Protein AF-A0A8J7YSJ6-F1 (afdb_monomer_lite)

Radius of gyration: 14.39 Å; chains: 1; bounding box: 38×27×33 Å

Secondary structure (DSSP, 8-state):
---------SS-HHHHHHHHH-HHHHHHTSTTEEEEEE-TT--EEEEEEE-SGGG-EEEEEEEEEEEEETTTEEEEEEEEEEEE-

Structure (mmCIF, N/CA/C/O backbone):
data_AF-A0A8J7YSJ6-F1
#
_entry.id   AF-A0A8J7YSJ6-F1
#
loop_
_atom_site.group_PDB
_atom_site.id
_atom_site.type_symbol
_atom_site.label_atom_id
_atom_site.label_alt_id
_atom_site.label_comp_id
_atom_site.label_asym_id
_atom_site.label_entity_id
_atom_site.label_seq_id
_atom_site.pdbx_PDB_ins_code
_atom_site.Cartn_x
_atom_site.Cartn_y
_atom_site.Cartn_z
_atom_site.occupancy
_atom_site.B_iso_or_equiv
_atom_site.auth_seq_id
_atom_site.auth_comp_id
_atom_site.auth_asym_id
_atom_site.auth_atom_id
_atom_site.pdbx_PDB_model_num
ATOM 1 N N . MET A 1 1 ? 6.810 17.006 -4.239 1.00 76.75 1 MET A N 1
ATOM 2 C CA . MET A 1 1 ? 5.541 16.982 -5.007 1.00 76.75 1 MET A CA 1
ATOM 3 C C . MET A 1 1 ? 4.432 16.544 -4.062 1.00 76.75 1 MET A C 1
ATOM 5 O O . MET A 1 1 ? 4.723 15.757 -3.171 1.00 76.75 1 MET A O 1
ATOM 9 N N . LYS A 1 2 ? 3.207 17.057 -4.213 1.00 91.25 2 LYS A N 1
ATOM 10 C CA . LYS A 1 2 ? 2.039 16.638 -3.422 1.00 91.25 2 LYS A CA 1
ATOM 11 C C . LYS A 1 2 ? 0.939 16.216 -4.390 1.00 91.25 2 LYS A C 1
ATOM 13 O O . LYS A 1 2 ? 0.584 17.002 -5.261 1.00 91.25 2 LYS A O 1
ATOM 18 N N . PHE A 1 3 ? 0.433 14.999 -4.227 1.00 93.50 3 PHE A N 1
ATOM 19 C CA . PHE A 1 3 ? -0.699 14.472 -4.984 1.00 93.50 3 PHE A CA 1
ATOM 20 C C . PHE A 1 3 ? -1.852 14.212 -4.020 1.00 93.50 3 PHE A C 1
ATOM 22 O O . PHE A 1 3 ? -1.632 13.751 -2.901 1.00 93.50 3 PHE A O 1
ATOM 29 N N . THR A 1 4 ? -3.066 14.536 -4.447 1.00 95.38 4 THR A N 1
ATOM 30 C CA . THR A 1 4 ? -4.306 14.284 -3.708 1.00 95.38 4 THR A CA 1
ATOM 31 C C . THR A 1 4 ? -5.332 13.741 -4.684 1.00 95.38 4 THR A C 1
ATOM 33 O O . THR A 1 4 ? -5.431 14.245 -5.803 1.00 95.38 4 THR A O 1
ATOM 36 N N . GLY A 1 5 ? -6.087 12.734 -4.268 1.00 95.56 5 GLY A N 1
ATOM 37 C CA . GLY A 1 5 ? -7.121 12.118 -5.084 1.00 95.56 5 GLY A CA 1
ATOM 38 C C . GLY A 1 5 ? -8.093 11.335 -4.218 1.00 95.56 5 GLY A C 1
ATOM 39 O O . GLY A 1 5 ? -7.790 11.013 -3.071 1.00 95.56 5 GLY A O 1
ATOM 40 N N . GLU A 1 6 ? -9.249 11.049 -4.793 1.00 96.19 6 GLU A N 1
ATOM 41 C CA . GLU A 1 6 ? -10.329 10.296 -4.175 1.00 96.19 6 GLU A CA 1
ATOM 42 C C . GLU A 1 6 ? -11.022 9.476 -5.261 1.00 96.19 6 GLU A C 1
ATOM 44 O O . GLU A 1 6 ? -11.075 9.886 -6.424 1.00 96.19 6 GLU A O 1
ATOM 49 N N . PHE A 1 7 ? -11.517 8.301 -4.886 1.00 96.44 7 PHE A N 1
ATOM 50 C CA . PHE A 1 7 ? -12.356 7.474 -5.737 1.00 96.44 7 PHE A CA 1
ATOM 51 C C . PHE A 1 7 ? -13.316 6.654 -4.876 1.00 96.44 7 PHE A C 1
ATOM 53 O O . PHE A 1 7 ? -13.001 6.297 -3.741 1.00 96.44 7 PHE A O 1
ATOM 60 N N . GLU A 1 8 ? -14.479 6.339 -5.434 1.00 96.75 8 GLU A N 1
ATOM 61 C CA . GLU A 1 8 ? -15.494 5.533 -4.762 1.00 96.75 8 GLU A CA 1
ATOM 62 C C . GLU A 1 8 ? -15.320 4.043 -5.073 1.00 96.75 8 GLU A C 1
ATOM 64 O O . GLU A 1 8 ? -14.940 3.644 -6.178 1.00 96.75 8 GLU A O 1
ATOM 69 N N . VAL A 1 9 ? -15.650 3.201 -4.095 1.00 96.31 9 VAL A N 1
ATOM 70 C CA . VAL A 1 9 ? -15.656 1.741 -4.225 1.00 96.31 9 VAL A CA 1
ATOM 71 C C . VAL A 1 9 ? -16.959 1.167 -3.690 1.00 96.31 9 VAL A C 1
ATOM 73 O O . VAL A 1 9 ? -17.612 1.752 -2.834 1.00 96.31 9 VAL A O 1
ATOM 76 N N . LYS A 1 10 ? -17.337 -0.015 -4.187 1.00 97.62 10 LYS A N 1
ATOM 77 C CA . LYS A 1 10 ? -18.569 -0.701 -3.763 1.00 97.62 10 LYS A CA 1
ATOM 78 C C . LYS A 1 10 ? -18.440 -1.437 -2.422 1.00 97.62 10 LYS A C 1
ATOM 80 O O . LYS A 1 10 ? -19.455 -1.830 -1.859 1.00 97.62 10 LYS A O 1
ATOM 85 N N . ALA A 1 11 ? -17.215 -1.697 -1.964 1.00 97.12 11 ALA A N 1
ATOM 86 C CA . ALA A 1 11 ? -16.953 -2.417 -0.720 1.00 97.12 11 ALA A CA 1
ATOM 87 C C . ALA A 1 11 ? -17.203 -1.525 0.506 1.00 97.12 11 ALA A C 1
ATOM 89 O O . ALA A 1 11 ? -17.068 -0.306 0.429 1.00 97.12 11 ALA A O 1
ATOM 90 N N . ASP A 1 12 ? -17.540 -2.132 1.646 1.00 97.00 12 ASP A N 1
ATOM 91 C CA . ASP A 1 12 ? -17.720 -1.393 2.894 1.00 97.00 12 ASP A CA 1
ATOM 92 C C . ASP A 1 12 ? -16.382 -0.876 3.454 1.00 97.00 12 ASP A C 1
ATOM 94 O O . ASP A 1 12 ? -15.316 -1.447 3.214 1.00 97.00 12 ASP A O 1
ATOM 98 N N . ALA A 1 13 ? -16.443 0.195 4.250 1.00 95.25 13 ALA A N 1
ATOM 99 C CA . ALA A 1 13 ? -15.256 0.862 4.786 1.00 95.25 13 ALA A CA 1
ATOM 100 C C . ALA A 1 13 ? -14.359 -0.052 5.642 1.00 95.25 13 ALA A C 1
ATOM 102 O O . ALA A 1 13 ? -13.152 0.169 5.694 1.00 95.25 13 ALA A O 1
ATOM 103 N N . GLY A 1 14 ? -14.920 -1.070 6.307 1.00 96.38 14 GLY A N 1
ATOM 104 C CA . GLY A 1 14 ? -14.142 -2.044 7.073 1.00 96.38 14 GLY A CA 1
ATOM 105 C C . GLY A 1 14 ? -13.312 -2.929 6.159 1.00 96.38 14 GLY A C 1
ATOM 106 O O . GLY A 1 14 ? -12.093 -2.966 6.292 1.00 96.38 14 GLY A O 1
ATOM 107 N N . SER A 1 15 ? -13.956 -3.542 5.168 1.00 95.50 15 SER A N 1
ATOM 108 C CA . SER A 1 15 ? -13.270 -4.372 4.174 1.00 95.50 15 SER A CA 1
ATOM 109 C C . SER A 1 15 ? -12.193 -3.596 3.408 1.00 95.50 15 SER A C 1
ATOM 111 O O . SER A 1 15 ? -11.107 -4.119 3.160 1.00 95.50 15 SER A O 1
ATOM 113 N N . VAL A 1 16 ? -12.469 -2.337 3.051 1.00 95.38 16 VAL A N 1
ATOM 114 C CA . VAL A 1 16 ? -11.491 -1.457 2.389 1.00 95.38 16 VAL A CA 1
ATOM 115 C C . VAL A 1 16 ? -10.312 -1.165 3.313 1.00 95.38 16 VAL A C 1
ATOM 117 O O . VAL A 1 16 ? -9.161 -1.272 2.893 1.00 95.38 16 VAL A O 1
ATOM 120 N N . PHE A 1 17 ? -10.583 -0.824 4.573 1.00 95.75 17 PHE A N 1
ATOM 121 C CA . PHE A 1 17 ? -9.546 -0.535 5.554 1.00 95.75 17 PHE A CA 1
ATOM 122 C C . PHE A 1 17 ? -8.643 -1.744 5.812 1.00 95.75 17 PHE A C 1
ATOM 124 O O . PHE A 1 17 ? -7.420 -1.616 5.763 1.00 95.75 17 PHE A O 1
ATOM 131 N N . ASP A 1 18 ? -9.225 -2.920 6.037 1.00 95.25 18 ASP A N 1
ATOM 132 C CA . ASP A 1 18 ? -8.476 -4.156 6.270 1.00 95.25 18 ASP A CA 1
ATOM 133 C C . ASP A 1 18 ? -7.619 -4.510 5.048 1.00 95.25 18 ASP A C 1
ATOM 135 O O . ASP A 1 18 ? -6.456 -4.884 5.186 1.00 95.25 18 ASP A O 1
ATOM 139 N N . PHE A 1 19 ? -8.148 -4.309 3.836 1.00 93.94 19 PHE A N 1
ATOM 140 C CA . PHE A 1 19 ? -7.398 -4.522 2.601 1.00 93.94 19 PHE A CA 1
ATOM 141 C C . PHE A 1 19 ? -6.199 -3.571 2.466 1.00 93.94 19 PHE A C 1
ATOM 143 O O . PHE A 1 19 ? -5.095 -4.020 2.164 1.00 93.94 19 PHE A O 1
ATOM 150 N N . LEU A 1 20 ? -6.403 -2.270 2.700 1.00 92.56 20 LEU A N 1
ATOM 151 C CA . LEU A 1 20 ? -5.363 -1.245 2.555 1.00 92.56 20 LEU A CA 1
ATOM 152 C C . LEU A 1 20 ? -4.328 -1.258 3.692 1.00 92.56 20 LEU A C 1
ATOM 154 O O . LEU A 1 20 ? -3.247 -0.688 3.549 1.00 92.56 20 LEU A O 1
ATOM 158 N N . THR A 1 21 ? -4.646 -1.884 4.828 1.00 93.69 21 THR A N 1
ATOM 159 C CA . THR A 1 21 ? -3.754 -1.963 5.998 1.00 93.69 21 THR A CA 1
ATOM 160 C C . THR A 1 21 ? -3.088 -3.327 6.193 1.00 93.69 21 THR A C 1
ATOM 162 O O . THR A 1 21 ? -2.297 -3.506 7.129 1.00 93.69 21 THR A O 1
ATOM 165 N N . ASP A 1 22 ? -3.347 -4.271 5.289 1.00 92.06 22 ASP A N 1
ATOM 166 C CA . ASP A 1 22 ? -2.657 -5.553 5.200 1.00 92.06 22 ASP A CA 1
ATOM 167 C C . ASP A 1 22 ? -1.408 -5.421 4.317 1.00 92.06 22 ASP A C 1
ATOM 169 O O . ASP A 1 22 ? -1.464 -5.063 3.137 1.00 92.06 22 ASP A O 1
ATOM 173 N N . ALA A 1 23 ? -0.252 -5.720 4.906 1.00 90.19 23 ALA A N 1
ATOM 174 C CA . ALA A 1 23 ? 1.039 -5.550 4.256 1.00 90.19 23 ALA A CA 1
ATOM 175 C C . ALA A 1 23 ? 1.226 -6.463 3.032 1.00 90.19 23 ALA A C 1
ATOM 177 O O . ALA A 1 23 ? 1.821 -6.044 2.037 1.00 90.19 23 ALA A O 1
ATOM 178 N N . HIS A 1 24 ? 0.700 -7.690 3.076 1.00 89.25 24 HIS A N 1
ATOM 179 C CA . HIS A 1 24 ? 0.809 -8.635 1.968 1.00 89.25 24 HIS A CA 1
ATOM 180 C C . HIS A 1 24 ? -0.088 -8.222 0.800 1.00 89.25 24 HIS A C 1
ATOM 182 O O . HIS A 1 24 ? 0.356 -8.226 -0.350 1.00 89.25 24 HIS A O 1
ATOM 188 N N . ARG A 1 25 ? -1.326 -7.804 1.089 1.00 91.38 25 ARG A N 1
ATOM 189 C CA . ARG A 1 25 ? -2.265 -7.301 0.077 1.00 91.38 25 ARG A CA 1
ATOM 190 C C . ARG A 1 25 ? -1.724 -6.051 -0.596 1.00 91.38 25 ARG A C 1
ATOM 192 O O . ARG A 1 25 ? -1.648 -6.022 -1.821 1.00 91.38 25 ARG A O 1
ATOM 199 N N . MET A 1 26 ? -1.268 -5.069 0.178 1.00 88.19 26 MET A N 1
ATOM 200 C CA . MET A 1 26 ? -0.703 -3.833 -0.369 1.00 88.19 26 MET A CA 1
ATOM 201 C C . MET A 1 26 ? 0.492 -4.085 -1.282 1.00 88.19 26 MET A C 1
ATOM 203 O O . MET A 1 26 ? 0.588 -3.500 -2.358 1.00 88.19 26 MET A O 1
ATOM 207 N N . ALA A 1 27 ? 1.396 -4.974 -0.884 1.00 85.50 27 ALA A N 1
ATOM 208 C CA . ALA A 1 27 ? 2.581 -5.248 -1.675 1.00 85.50 27 ALA A CA 1
ATOM 209 C C . ALA A 1 27 ? 2.276 -5.994 -2.988 1.00 85.50 27 ALA A C 1
ATOM 211 O O . ALA A 1 27 ? 2.962 -5.768 -3.981 1.00 85.50 27 ALA A O 1
ATOM 212 N N . SER A 1 28 ? 1.210 -6.804 -3.032 1.00 86.94 28 SER A N 1
ATOM 213 C CA . SER A 1 28 ? 0.751 -7.469 -4.265 1.00 86.94 28 SER A CA 1
ATOM 214 C C . SER A 1 28 ? 0.219 -6.517 -5.343 1.00 86.94 28 SER A C 1
ATOM 216 O O . SER A 1 28 ? 0.099 -6.909 -6.501 1.00 86.94 28 SER A O 1
ATOM 218 N N . LEU A 1 29 ? -0.088 -5.267 -4.982 1.00 88.62 29 LEU A N 1
ATOM 219 C CA . LEU A 1 29 ? -0.539 -4.244 -5.930 1.00 88.62 29 LEU A CA 1
ATOM 220 C C . LEU A 1 29 ? 0.617 -3.619 -6.714 1.00 88.62 29 LEU A C 1
ATOM 222 O O . LEU A 1 29 ? 0.381 -2.901 -7.686 1.00 88.62 29 LEU A O 1
ATOM 226 N N . VAL A 1 30 ? 1.858 -3.831 -6.272 1.00 87.00 30 VAL A N 1
ATOM 227 C CA . VAL A 1 30 ? 3.022 -3.208 -6.890 1.00 87.00 30 VAL A CA 1
ATOM 228 C C . VAL A 1 30 ? 3.400 -4.000 -8.147 1.00 87.00 30 VAL A C 1
ATOM 230 O O . VAL A 1 30 ? 3.637 -5.206 -8.060 1.00 87.00 30 VAL A O 1
ATOM 233 N N . PRO A 1 31 ? 3.448 -3.361 -9.328 1.00 84.50 31 PRO A N 1
ATOM 234 C CA . PRO A 1 31 ? 3.823 -4.038 -10.563 1.00 84.50 31 PRO A CA 1
ATOM 235 C C . PRO A 1 31 ? 5.322 -4.360 -10.583 1.00 84.50 31 PRO A C 1
ATOM 237 O O . PRO A 1 31 ? 6.113 -3.678 -9.936 1.00 84.50 31 PRO A O 1
ATOM 240 N N . ASP A 1 32 ? 5.713 -5.372 -11.364 1.00 89.69 32 ASP A N 1
ATOM 241 C CA . ASP A 1 32 ? 7.116 -5.692 -11.680 1.00 89.69 32 ASP A CA 1
ATOM 242 C C . ASP A 1 32 ? 8.032 -5.882 -10.450 1.00 89.69 32 ASP A C 1
ATOM 244 O O . ASP A 1 32 ? 9.214 -5.511 -10.445 1.00 89.69 32 ASP A O 1
ATOM 248 N N . VAL A 1 33 ? 7.475 -6.466 -9.386 1.00 91.44 33 VAL A N 1
ATOM 249 C CA . VAL A 1 33 ? 8.202 -6.845 -8.169 1.00 91.44 33 VAL A CA 1
ATOM 250 C C . VAL A 1 33 ? 9.109 -8.037 -8.469 1.00 91.44 33 VAL A C 1
ATOM 252 O O . VAL A 1 33 ? 8.653 -9.104 -8.868 1.00 91.44 33 VAL A O 1
ATOM 255 N N . GLU A 1 34 ? 10.407 -7.865 -8.244 1.00 91.75 34 GLU A N 1
ATOM 256 C CA . GLU A 1 34 ? 11.405 -8.926 -8.410 1.00 91.75 34 GLU A CA 1
ATOM 257 C C . GLU A 1 34 ? 11.662 -9.687 -7.107 1.00 91.75 34 GLU A C 1
ATOM 259 O O . GLU A 1 34 ? 11.998 -10.868 -7.136 1.00 91.75 34 GLU A O 1
ATOM 264 N N . ASN A 1 35 ? 11.540 -9.008 -5.964 1.00 91.38 35 ASN A N 1
ATOM 265 C CA . ASN A 1 35 ? 11.614 -9.627 -4.645 1.00 91.38 35 ASN A CA 1
ATOM 266 C C . ASN A 1 35 ? 10.783 -8.831 -3.637 1.00 91.38 35 ASN A C 1
ATOM 268 O O . ASN A 1 35 ? 10.692 -7.605 -3.741 1.00 91.38 35 ASN A O 1
ATOM 272 N N . MET A 1 36 ? 10.226 -9.520 -2.646 1.00 92.00 36 MET A N 1
ATOM 273 C CA . MET A 1 36 ? 9.414 -8.935 -1.589 1.00 92.00 36 MET A CA 1
ATOM 274 C C . MET A 1 36 ? 9.579 -9.714 -0.287 1.00 92.00 36 MET A C 1
ATOM 276 O O . MET A 1 36 ? 9.537 -10.940 -0.265 1.00 92.00 36 MET A O 1
ATOM 280 N N . GLU A 1 37 ? 9.685 -8.973 0.807 1.00 93.94 37 GLU A N 1
ATOM 281 C CA . GLU A 1 37 ? 9.696 -9.476 2.172 1.00 93.94 37 GLU A CA 1
ATOM 282 C C . GLU A 1 37 ? 8.743 -8.621 3.015 1.00 93.94 37 GLU A C 1
ATOM 284 O O . GLU A 1 37 ? 8.756 -7.389 2.928 1.00 93.94 37 GLU A O 1
ATOM 289 N N . VAL A 1 38 ? 7.926 -9.273 3.839 1.00 92.38 38 VAL A N 1
ATOM 290 C CA . VAL A 1 38 ? 7.180 -8.618 4.919 1.00 92.38 38 VAL A CA 1
ATOM 291 C C . VAL A 1 38 ? 7.785 -9.107 6.221 1.00 92.38 38 VAL A C 1
ATOM 293 O O . VAL A 1 38 ? 7.830 -10.310 6.467 1.00 92.38 38 VAL A O 1
ATOM 296 N N . THR A 1 39 ? 8.292 -8.186 7.033 1.00 89.75 39 THR A N 1
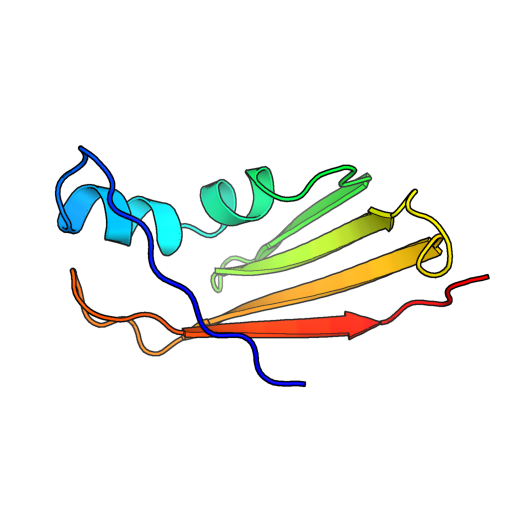ATOM 297 C CA . THR A 1 39 ? 8.863 -8.530 8.336 1.00 89.75 39 THR A CA 1
ATOM 298 C C . THR A 1 39 ? 7.754 -8.868 9.330 1.00 89.75 39 THR A C 1
ATOM 300 O O . THR A 1 39 ? 6.607 -8.453 9.168 1.00 89.75 39 THR A O 1
ATOM 303 N N . GLU A 1 40 ? 8.103 -9.533 10.431 1.00 85.69 40 GLU A N 1
ATOM 304 C CA . GLU A 1 40 ? 7.161 -9.791 11.533 1.00 85.69 40 GLU A CA 1
ATOM 305 C C . GLU A 1 40 ? 6.545 -8.503 12.108 1.00 85.69 40 GLU A C 1
ATOM 307 O O . GLU A 1 40 ? 5.408 -8.497 12.569 1.00 85.69 40 GLU A O 1
ATOM 312 N N . SER A 1 41 ? 7.274 -7.384 12.035 1.00 85.25 41 SER A N 1
ATOM 313 C CA . SER A 1 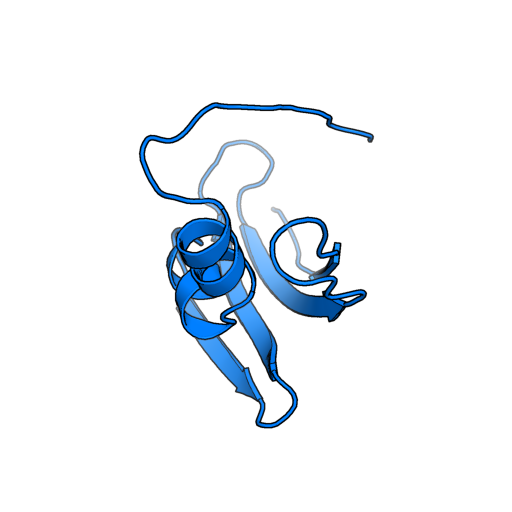41 ? 6.792 -6.062 12.452 1.00 85.25 41 SER A CA 1
ATOM 314 C C . SER A 1 41 ? 5.852 -5.392 11.440 1.00 85.25 41 SER A C 1
ATOM 316 O O . SER A 1 41 ? 5.408 -4.270 11.680 1.00 85.25 41 SER A O 1
ATOM 318 N N . GLY A 1 42 ? 5.575 -6.037 10.302 1.00 85.38 42 GLY A N 1
ATOM 319 C CA . GLY A 1 42 ? 4.742 -5.504 9.225 1.00 85.38 42 GLY A CA 1
ATOM 320 C C . GLY A 1 42 ? 5.445 -4.491 8.318 1.00 85.38 42 GLY A C 1
ATOM 321 O O . GLY A 1 42 ? 4.763 -3.754 7.602 1.00 85.38 42 GLY A O 1
ATOM 322 N N . ASP A 1 43 ? 6.782 -4.430 8.335 1.00 92.06 43 ASP A N 1
ATOM 323 C CA . ASP A 1 43 ? 7.534 -3.614 7.379 1.00 92.06 43 ASP A CA 1
ATOM 324 C C . ASP A 1 43 ? 7.621 -4.345 6.046 1.00 92.06 43 ASP A C 1
ATOM 326 O O . ASP A 1 43 ? 7.968 -5.523 5.990 1.00 92.06 43 ASP A O 1
ATOM 330 N N . ILE A 1 44 ? 7.368 -3.624 4.961 1.00 94.44 44 ILE A N 1
ATOM 331 C CA . ILE A 1 44 ? 7.426 -4.168 3.610 1.00 94.44 44 ILE A CA 1
ATOM 332 C C . ILE A 1 44 ? 8.746 -3.735 2.983 1.00 94.44 44 ILE A C 1
ATOM 334 O O . ILE A 1 44 ? 9.052 -2.541 2.914 1.00 94.44 44 ILE A O 1
ATOM 338 N N . ARG A 1 45 ? 9.526 -4.696 2.495 1.00 94.88 45 ARG A N 1
ATOM 339 C CA . ARG A 1 45 ? 10.747 -4.464 1.720 1.00 94.88 45 ARG A CA 1
ATOM 340 C C . ARG A 1 45 ? 10.574 -5.095 0.354 1.00 94.88 45 ARG A C 1
ATOM 342 O O . ARG A 1 45 ? 10.217 -6.263 0.267 1.00 94.88 45 ARG A O 1
ATOM 349 N N . MET A 1 46 ? 10.828 -4.348 -0.710 1.00 94.44 46 MET A N 1
ATOM 350 C CA . MET A 1 46 ? 10.706 -4.888 -2.062 1.00 94.44 46 MET A CA 1
ATOM 351 C C . MET A 1 46 ? 11.725 -4.291 -3.018 1.00 94.44 46 MET A C 1
ATOM 353 O O . MET A 1 46 ? 12.162 -3.151 -2.851 1.00 94.44 46 MET A O 1
ATOM 357 N N . THR A 1 47 ? 12.061 -5.063 -4.043 1.00 94.12 47 THR A N 1
ATOM 358 C CA . THR A 1 47 ? 12.817 -4.599 -5.202 1.00 94.12 47 THR A CA 1
ATOM 359 C C . THR A 1 47 ? 11.895 -4.614 -6.411 1.00 94.12 47 THR A C 1
ATOM 361 O O . THR A 1 47 ? 11.302 -5.645 -6.723 1.00 94.12 47 THR A O 1
ATOM 364 N N . VAL A 1 48 ? 11.777 -3.471 -7.082 1.00 92.94 48 VAL A N 1
ATOM 365 C CA . VAL A 1 48 ? 10.873 -3.259 -8.216 1.00 92.94 48 VAL A CA 1
ATOM 366 C C . VAL A 1 48 ? 11.676 -2.841 -9.436 1.00 92.94 48 VAL A C 1
ATOM 368 O O . VAL A 1 48 ? 12.581 -2.001 -9.341 1.00 92.94 48 VAL A O 1
ATOM 371 N N . ARG A 1 49 ? 11.333 -3.402 -10.595 1.00 90.75 49 ARG A N 1
ATOM 372 C CA . ARG A 1 49 ? 11.876 -2.986 -11.887 1.00 90.75 49 ARG A CA 1
ATOM 373 C C . ARG A 1 49 ? 10.866 -2.103 -12.603 1.00 90.75 49 ARG A C 1
ATOM 375 O O . ARG A 1 49 ? 9.892 -2.586 -13.154 1.00 90.75 49 ARG A O 1
ATOM 382 N N . VAL A 1 50 ? 11.135 -0.806 -12.665 1.00 87.44 50 VAL A N 1
ATOM 383 C CA . VAL A 1 50 ? 10.268 0.129 -13.384 1.00 87.44 50 VAL A CA 1
ATOM 384 C C . VAL A 1 50 ? 10.700 0.190 -14.847 1.00 87.44 50 VAL A C 1
ATOM 386 O O . VAL A 1 50 ? 11.868 0.439 -15.147 1.00 87.44 50 VAL A O 1
ATOM 389 N N . GLY A 1 51 ? 9.762 -0.045 -15.767 1.00 82.88 51 GLY A N 1
ATOM 390 C CA . GLY A 1 51 ? 9.999 -0.031 -17.218 1.00 82.88 51 GLY A CA 1
ATOM 391 C C . GLY A 1 51 ? 9.633 1.274 -17.937 1.00 82.88 51 GLY A C 1
ATOM 392 O O . GLY A 1 51 ? 9.751 1.341 -19.159 1.00 82.88 51 GLY A O 1
ATOM 393 N N . LEU A 1 52 ? 9.157 2.296 -17.220 1.00 80.62 52 LEU A N 1
ATOM 394 C CA . LEU A 1 52 ? 8.477 3.448 -17.818 1.00 80.62 52 LEU A CA 1
ATOM 395 C C . LEU A 1 52 ? 9.414 4.640 -18.069 1.00 80.62 52 LEU A C 1
ATOM 397 O O . LEU A 1 52 ? 9.861 5.294 -17.132 1.00 80.62 52 LEU A O 1
ATOM 401 N N . SER A 1 53 ? 9.621 4.978 -19.347 1.00 81.56 53 SER A N 1
ATOM 402 C CA . SER A 1 53 ? 10.233 6.238 -19.808 1.00 81.56 53 SER A CA 1
ATOM 403 C C . SER A 1 53 ? 11.510 6.622 -19.030 1.00 81.56 53 SER A C 1
ATOM 405 O O . SER A 1 53 ? 12.396 5.791 -18.839 1.00 81.56 53 SER A O 1
ATOM 407 N N . PHE A 1 54 ? 11.604 7.869 -18.573 1.00 77.19 54 PHE A N 1
ATOM 408 C CA . PHE A 1 54 ? 12.741 8.445 -17.852 1.00 77.19 54 PHE A CA 1
ATOM 409 C C . PHE A 1 54 ? 12.905 7.953 -16.403 1.00 77.19 54 PHE A C 1
ATOM 411 O O . PHE A 1 54 ? 13.892 8.299 -15.764 1.00 77.19 54 PHE A O 1
ATOM 418 N N . ILE A 1 55 ? 11.958 7.174 -15.861 1.00 78.62 55 ILE A N 1
ATOM 419 C CA . ILE A 1 55 ? 12.085 6.552 -14.528 1.00 78.62 55 ILE A CA 1
ATOM 420 C C . ILE A 1 55 ? 12.492 5.079 -14.615 1.00 78.62 55 ILE A C 1
ATOM 422 O O . ILE A 1 55 ? 12.427 4.362 -13.616 1.00 78.62 55 ILE A O 1
ATOM 426 N N . LYS A 1 56 ? 12.888 4.604 -15.803 1.00 86.69 56 LYS A N 1
ATOM 427 C CA . LYS A 1 56 ? 13.336 3.227 -15.992 1.00 86.69 56 LYS A CA 1
ATOM 428 C C . LYS A 1 56 ? 14.517 2.925 -15.069 1.00 86.69 56 LYS A C 1
ATOM 430 O O . LYS A 1 56 ? 15.511 3.647 -15.044 1.00 86.69 56 LYS A O 1
ATOM 435 N N . GLY A 1 57 ? 14.418 1.837 -14.316 1.00 89.25 57 GLY A N 1
ATOM 436 C CA . GLY A 1 57 ? 15.445 1.495 -13.343 1.00 89.25 57 GLY A CA 1
ATOM 437 C C . GLY A 1 57 ? 15.021 0.411 -12.370 1.00 89.25 57 GLY A C 1
ATOM 438 O O . GLY A 1 57 ? 13.915 -0.129 -12.436 1.00 89.25 57 GLY A O 1
ATOM 439 N N . ARG A 1 58 ? 15.938 0.091 -11.460 1.00 92.25 58 ARG A N 1
ATOM 440 C CA . ARG A 1 58 ? 15.709 -0.847 -10.363 1.00 92.25 58 ARG A CA 1
ATOM 441 C C . ARG A 1 58 ? 15.696 -0.075 -9.054 1.00 92.25 58 ARG A C 1
ATOM 443 O O . ARG A 1 58 ? 16.653 0.638 -8.750 1.00 92.25 58 ARG A O 1
ATOM 450 N N . PHE A 1 59 ? 14.633 -0.247 -8.282 1.00 92.06 59 PHE A N 1
ATOM 451 C CA . PHE A 1 59 ? 14.414 0.491 -7.046 1.00 92.06 59 PHE A CA 1
ATOM 452 C C . PHE A 1 59 ? 14.190 -0.467 -5.889 1.00 92.06 59 PHE A C 1
ATOM 454 O O . PHE A 1 59 ? 13.467 -1.451 -6.010 1.00 92.06 59 PHE A O 1
ATOM 461 N N . ASN A 1 60 ? 14.796 -0.147 -4.756 1.00 93.50 60 ASN A N 1
ATOM 462 C CA . ASN A 1 60 ? 14.505 -0.755 -3.474 1.00 93.50 60 ASN A CA 1
ATOM 463 C C . ASN A 1 60 ? 13.539 0.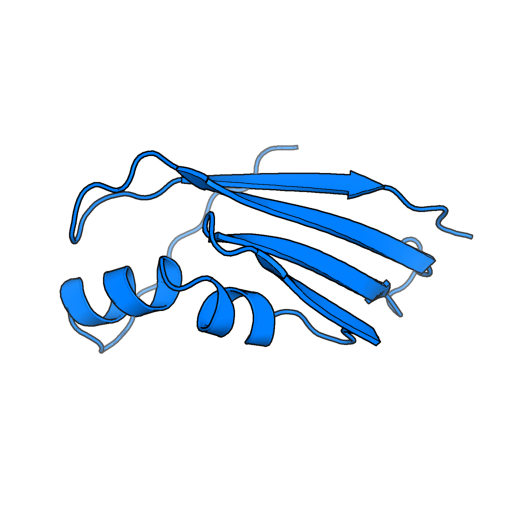156 -2.724 1.00 93.50 60 ASN A C 1
ATOM 465 O O . ASN A 1 60 ? 13.821 1.337 -2.523 1.00 93.50 60 ASN A O 1
ATOM 469 N N . LEU A 1 61 ? 12.415 -0.399 -2.294 1.00 93.00 61 LEU A N 1
ATOM 470 C CA . LEU A 1 61 ? 11.395 0.296 -1.525 1.00 93.00 61 LEU A CA 1
ATOM 471 C C . LEU A 1 61 ? 11.321 -0.311 -0.127 1.00 93.00 61 LEU A C 1
ATOM 473 O O . LEU A 1 61 ? 11.358 -1.530 0.050 1.00 93.00 61 LEU A O 1
ATOM 477 N N . ARG A 1 62 ? 11.193 0.560 0.870 1.00 93.94 62 ARG A N 1
ATOM 478 C CA . ARG A 1 62 ? 10.828 0.210 2.241 1.00 93.94 62 ARG A CA 1
ATOM 479 C C . ARG A 1 62 ? 9.567 0.959 2.612 1.00 93.94 62 ARG A C 1
ATOM 481 O O . ARG A 1 62 ? 9.539 2.178 2.477 1.00 93.94 62 ARG A O 1
ATOM 488 N N . MET A 1 63 ? 8.549 0.250 3.077 1.00 94.25 63 MET A N 1
ATOM 489 C CA . MET A 1 63 ? 7.268 0.838 3.455 1.00 94.25 63 MET A CA 1
ATOM 490 C C . MET A 1 63 ? 6.817 0.353 4.827 1.00 94.25 63 MET A C 1
ATOM 492 O O . MET A 1 63 ? 7.096 -0.779 5.218 1.00 94.25 63 MET A O 1
ATOM 496 N N . ARG A 1 64 ? 6.087 1.213 5.537 1.00 93.62 64 ARG A N 1
ATOM 497 C CA . ARG A 1 64 ? 5.439 0.910 6.814 1.00 93.62 64 ARG A CA 1
ATOM 498 C C . ARG A 1 64 ? 4.074 1.582 6.872 1.00 93.62 64 ARG A C 1
ATOM 500 O O . ARG 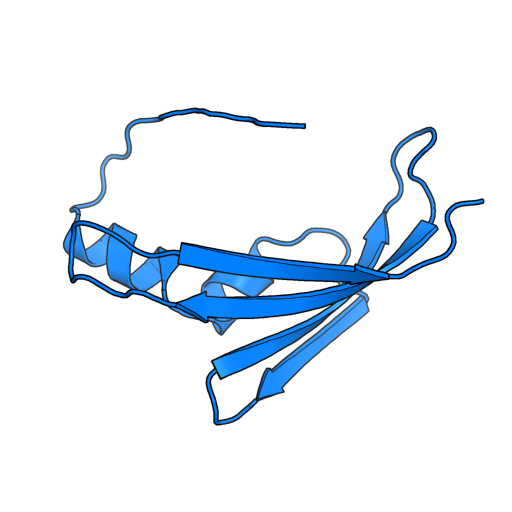A 1 64 ? 3.909 2.705 6.399 1.00 93.62 64 ARG A O 1
ATOM 507 N N . ILE A 1 65 ? 3.122 0.902 7.500 1.00 92.69 65 ILE A N 1
ATOM 508 C CA . ILE A 1 65 ? 1.775 1.417 7.749 1.00 92.69 65 ILE A CA 1
ATOM 509 C C . ILE A 1 65 ? 1.703 1.926 9.192 1.00 92.69 65 ILE A C 1
ATOM 511 O O . ILE A 1 65 ? 1.978 1.182 10.133 1.00 92.69 65 ILE A O 1
ATOM 515 N N . LEU A 1 66 ? 1.330 3.188 9.353 1.00 93.25 66 LEU A N 1
ATOM 516 C CA . LEU A 1 66 ? 1.300 3.963 10.589 1.00 93.25 66 LEU A CA 1
ATOM 517 C C . LEU A 1 66 ? -0.112 4.513 10.843 1.00 93.25 66 LEU A C 1
ATOM 519 O O . LEU A 1 66 ? -0.974 4.460 9.966 1.00 93.25 66 LEU A O 1
ATOM 523 N N . ASN A 1 67 ? -0.336 5.053 12.046 1.00 94.00 67 ASN A N 1
ATOM 524 C CA . ASN A 1 67 ? -1.521 5.847 12.401 1.00 94.00 67 ASN A CA 1
ATOM 525 C C . ASN A 1 67 ? -2.859 5.203 11.990 1.00 94.00 67 ASN A C 1
ATOM 527 O O . ASN A 1 67 ? -3.716 5.839 11.386 1.00 94.00 67 ASN A O 1
ATOM 531 N N . ARG A 1 68 ? -3.025 3.914 12.308 1.00 94.00 68 ARG A N 1
ATOM 532 C CA . ARG A 1 68 ? -4.215 3.129 11.962 1.00 94.00 68 ARG A CA 1
ATOM 533 C C . ARG A 1 68 ? -5.392 3.504 12.865 1.00 94.00 68 ARG A C 1
ATOM 535 O O . ARG A 1 68 ? -5.402 3.157 14.043 1.00 94.00 68 ARG A O 1
ATOM 542 N N . ILE A 1 69 ? -6.397 4.156 12.293 1.00 95.75 69 ILE A N 1
ATOM 543 C CA . ILE A 1 69 ? -7.697 4.414 12.909 1.00 95.75 69 ILE A CA 1
ATOM 544 C C . ILE A 1 69 ? -8.734 3.595 12.128 1.00 95.75 69 ILE A C 1
ATOM 546 O O . ILE A 1 69 ? -9.002 3.909 10.963 1.00 95.75 69 ILE A O 1
ATOM 550 N N . PRO A 1 70 ? -9.291 2.525 12.726 1.00 93.00 70 PRO A N 1
ATOM 551 C CA . PRO A 1 70 ? -10.165 1.595 12.024 1.00 93.00 70 PRO A CA 1
ATOM 552 C C . PRO A 1 70 ? -11.277 2.290 11.237 1.00 93.00 70 PRO A C 1
ATOM 554 O O . PRO A 1 70 ? -11.992 3.134 11.776 1.00 93.00 70 PRO A O 1
ATOM 557 N N . LYS A 1 71 ? -11.444 1.882 9.973 1.00 93.12 71 LYS A N 1
ATOM 558 C CA . LYS A 1 71 ? -12.487 2.354 9.042 1.00 93.12 71 LYS A CA 1
ATOM 559 C C . LYS A 1 71 ? -12.412 3.836 8.652 1.00 93.12 71 LYS A C 1
ATOM 561 O O . LYS A 1 71 ? -13.335 4.307 7.992 1.00 93.12 71 LYS A O 1
ATOM 566 N N . SER A 1 72 ? -11.368 4.572 9.042 1.00 94.31 72 SER A N 1
ATOM 567 C CA . SER A 1 72 ? -11.295 6.016 8.774 1.00 94.31 72 SER A CA 1
ATOM 568 C C . SER A 1 72 ? -9.942 6.513 8.277 1.00 94.31 72 SER A C 1
ATOM 570 O O . SER A 1 72 ? -9.926 7.338 7.369 1.00 94.31 72 SER A O 1
ATOM 572 N N . HIS A 1 73 ? -8.818 6.046 8.833 1.00 95.38 73 HIS A N 1
ATOM 573 C CA . HIS A 1 73 ? -7.510 6.629 8.512 1.00 95.38 73 HIS A CA 1
ATOM 574 C C . HIS A 1 73 ? -6.355 5.644 8.654 1.00 95.38 73 HIS A C 1
ATOM 576 O O . HIS A 1 73 ? -6.265 4.912 9.635 1.00 95.38 73 HIS A O 1
ATOM 582 N N . ALA A 1 74 ? -5.430 5.669 7.704 1.00 95.25 74 ALA A N 1
ATOM 583 C CA . ALA A 1 74 ? -4.131 5.026 7.826 1.00 95.25 74 ALA A CA 1
ATOM 584 C C . ALA A 1 74 ? -3.097 5.830 7.036 1.00 95.25 74 ALA A C 1
ATOM 586 O O . ALA A 1 74 ? -3.410 6.423 6.004 1.00 95.25 74 ALA A O 1
ATOM 587 N N . GLU A 1 75 ? -1.850 5.815 7.496 1.00 95.31 75 GLU A N 1
ATOM 588 C CA . GLU A 1 75 ? -0.734 6.452 6.802 1.00 95.31 75 GLU A CA 1
ATOM 589 C C . GLU A 1 75 ? 0.245 5.403 6.303 1.00 95.31 75 GLU A C 1
ATOM 591 O O . GLU A 1 75 ? 0.656 4.520 7.049 1.00 95.31 75 GLU A O 1
ATOM 596 N N . ILE A 1 76 ? 0.661 5.515 5.045 1.00 92.38 76 ILE A N 1
ATOM 597 C CA . ILE A 1 76 ? 1.717 4.675 4.487 1.00 92.38 76 ILE A CA 1
ATOM 598 C C . ILE A 1 76 ? 2.945 5.550 4.303 1.00 92.38 76 ILE A C 1
ATOM 600 O O . ILE A 1 76 ? 2.953 6.476 3.493 1.00 92.38 76 ILE A O 1
ATOM 604 N N . GLN A 1 77 ? 3.993 5.251 5.061 1.00 93.62 77 GLN A N 1
ATOM 605 C CA . GLN A 1 77 ? 5.287 5.891 4.904 1.00 93.62 77 GLN A CA 1
ATOM 606 C C . GLN A 1 77 ? 6.181 4.998 4.049 1.00 93.62 77 GLN A C 1
ATOM 608 O O . GLN A 1 77 ? 6.407 3.837 4.387 1.00 93.62 77 GLN A O 1
ATOM 613 N N . GLY A 1 78 ? 6.701 5.548 2.953 1.00 92.31 78 GLY A N 1
ATOM 614 C CA . GLY A 1 78 ? 7.605 4.859 2.038 1.00 92.31 78 GLY A CA 1
ATOM 615 C C . GLY A 1 78 ? 8.927 5.601 1.879 1.00 92.31 78 GLY A C 1
ATOM 616 O O . GLY A 1 78 ? 8.951 6.828 1.805 1.00 92.31 78 GLY A O 1
ATOM 617 N N . ASN A 1 79 ? 10.023 4.854 1.788 1.00 93.25 79 ASN A N 1
ATOM 618 C CA . ASN A 1 79 ? 11.319 5.357 1.354 1.00 93.25 79 ASN A CA 1
ATOM 619 C C . ASN A 1 79 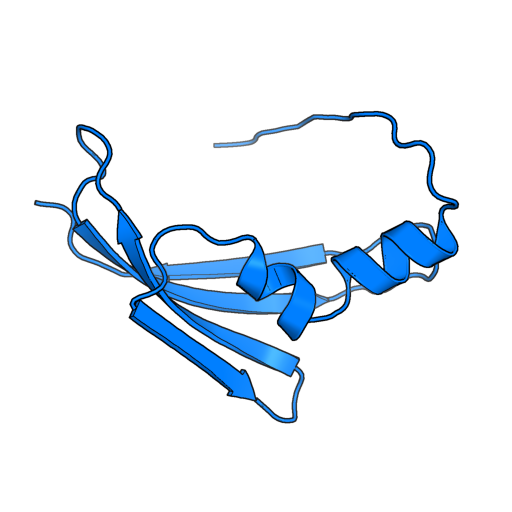? 11.844 4.492 0.204 1.00 93.25 79 ASN A C 1
ATOM 621 O O . ASN A 1 79 ? 11.873 3.265 0.311 1.00 93.25 79 ASN A O 1
ATOM 625 N N . GLY A 1 80 ? 12.256 5.137 -0.884 1.00 90.81 80 GLY A N 1
ATOM 626 C CA . GLY A 1 80 ? 12.767 4.485 -2.081 1.00 90.81 80 GLY A CA 1
ATOM 627 C C . GLY A 1 80 ? 14.200 4.9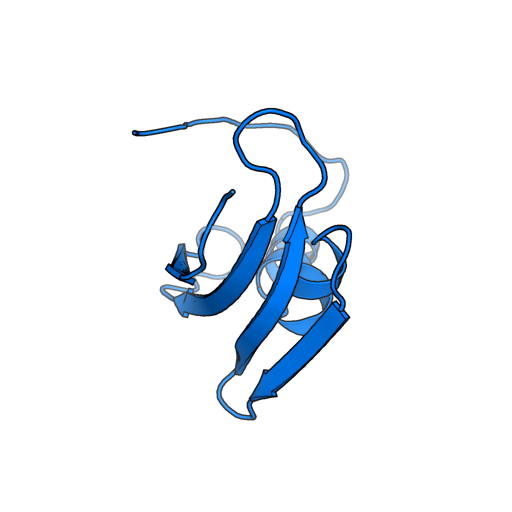00 -2.370 1.00 90.81 80 GLY A C 1
ATOM 628 O O . GLY A 1 80 ? 14.550 6.071 -2.247 1.00 90.81 80 GLY A O 1
ATOM 629 N N . SER A 1 81 ? 15.028 3.947 -2.780 1.00 90.38 81 SER A N 1
ATOM 630 C CA . SER A 1 81 ? 16.371 4.214 -3.286 1.00 90.38 81 SER A CA 1
ATOM 631 C C . SER A 1 81 ? 16.668 3.359 -4.509 1.00 90.38 81 SER A C 1
ATOM 633 O O . SER A 1 81 ? 16.220 2.222 -4.624 1.00 90.38 81 SER A O 1
ATOM 635 N N . GLY A 1 82 ? 17.425 3.903 -5.449 1.00 84.38 82 GLY A N 1
ATOM 636 C CA . GLY A 1 82 ? 17.777 3.216 -6.684 1.00 84.38 82 GLY A CA 1
ATOM 637 C C . GLY A 1 82 ? 18.435 4.180 -7.652 1.00 84.38 82 GLY A C 1
ATOM 638 O O . GLY A 1 82 ? 18.300 5.396 -7.517 1.00 84.38 82 GLY A O 1
ATOM 639 N N . SER A 1 83 ? 19.164 3.633 -8.613 1.00 64.94 83 SER A N 1
ATOM 640 C CA . SER A 1 83 ? 19.693 4.389 -9.740 1.00 64.94 83 SER A CA 1
ATOM 641 C C . SER A 1 83 ? 18.768 4.171 -10.934 1.00 64.94 83 SER A C 1
ATOM 643 O O . SER A 1 83 ? 18.692 3.057 -11.462 1.00 64.94 83 SER A O 1
ATOM 645 N N . GLY A 1 84 ? 18.057 5.223 -11.338 1.00 62.19 84 GLY A N 1
ATOM 646 C CA . GLY A 1 84 ? 17.554 5.314 -12.706 1.00 62.19 84 GLY A CA 1
ATOM 647 C C . GLY A 1 84 ? 18.736 5.489 -13.658 1.00 62.19 84 GLY A C 1
ATOM 648 O O . GLY A 1 84 ? 19.755 6.063 -13.267 1.00 62.19 84 GLY A O 1
ATOM 649 N N . SER A 1 85 ? 18.627 4.934 -14.859 1.00 53.31 85 SER A N 1
ATOM 650 C CA . SER A 1 85 ? 19.584 5.171 -15.949 1.00 53.31 85 SER A CA 1
ATOM 651 C C . SER A 1 85 ? 19.144 6.351 -16.795 1.00 53.31 85 SER A C 1
ATOM 653 O O . SER A 1 85 ? 17.949 6.324 -17.171 1.00 53.31 85 SER A O 1
#

pLDDT: mean 90.35, std 7.41, range [53.31, 97.62]

Organism: NCBI:txid2823368

Foldseek 3Di:
DDDDDDDDDPDALQVVLVQCQQLVNVVVVAPQWPDWDQDPQRKIWTWHQDPDDQQGWIKIKIWDKDDDDGSPDIDIDMDMDTDGD

InterPro domains:
  IPR010419 Carbon monoxide dehydrogenase subunit G [PF06240] (5-84)
  IPR023393 START-like domain superfamily [G3DSA:3.30.530.20] (1-85)

Sequence (85 aa):
MKFTGEFEVKADAGSVFDFLTDAHRMASLVPDVENMEVTESGDIRMTVRVGLSFIKGRFNLRMRILNRIPKSHAEIQGNGSGSGS